Protein AF-A0A359EW93-F1 (afdb_monomer_lite)

pLDDT: mean 93.5, std 11.36, range [36.53, 98.62]

Radius of gyration: 18.17 Å; chains: 1; bounding box: 47×27×46 Å

Structure (mmCIF, N/CA/C/O backbone):
data_AF-A0A359EW93-F1
#
_entry.id   AF-A0A359EW93-F1
#
loop_
_atom_site.group_PDB
_atom_site.id
_atom_site.type_symbol
_atom_site.label_atom_id
_atom_site.label_alt_id
_atom_site.label_comp_id
_atom_site.label_asym_id
_atom_site.label_entity_id
_atom_site.label_seq_id
_atom_site.pdbx_PDB_ins_code
_atom_site.Cartn_x
_atom_site.Cartn_y
_atom_site.Cartn_z
_atom_site.occupancy
_atom_site.B_iso_or_equiv
_atom_site.auth_seq_id
_atom_site.auth_comp_id
_atom_site.auth_asym_id
_atom_site.auth_atom_id
_atom_site.pdbx_PDB_model_num
ATOM 1 N N . MET A 1 1 ? -25.130 -12.828 -20.748 1.00 36.94 1 MET A N 1
ATOM 2 C CA . MET A 1 1 ? -23.710 -13.077 -20.434 1.00 36.94 1 MET A CA 1
ATOM 3 C C . MET A 1 1 ? -22.991 -11.763 -20.647 1.00 36.94 1 MET A C 1
ATOM 5 O O . MET A 1 1 ? -22.860 -11.344 -21.787 1.00 36.94 1 MET A O 1
ATOM 9 N N . ALA A 1 2 ? -22.708 -11.040 -19.564 1.00 36.53 2 ALA A N 1
ATOM 10 C CA . ALA A 1 2 ? -21.966 -9.790 -19.650 1.00 36.53 2 ALA A CA 1
ATOM 11 C C . ALA A 1 2 ? -20.546 -10.137 -20.102 1.00 36.53 2 ALA A C 1
ATOM 13 O O . ALA A 1 2 ? -19.874 -10.932 -19.451 1.00 36.53 2 ALA A O 1
ATOM 14 N N . THR A 1 3 ? -20.147 -9.614 -21.255 1.00 44.69 3 THR A N 1
ATOM 15 C CA . THR A 1 3 ? -18.771 -9.667 -21.741 1.00 44.69 3 THR A CA 1
ATOM 16 C C . THR A 1 3 ? -17.873 -9.041 -20.684 1.00 44.69 3 THR A C 1
ATOM 18 O O . THR A 1 3 ? -18.167 -7.928 -20.240 1.00 44.69 3 THR A O 1
ATOM 21 N N . GLU A 1 4 ? -16.832 -9.767 -20.265 1.00 49.38 4 GLU A N 1
ATOM 22 C CA . GLU A 1 4 ? -15.703 -9.239 -19.499 1.00 49.38 4 GLU A CA 1
ATOM 23 C C . GLU A 1 4 ? -15.300 -7.903 -20.118 1.00 49.38 4 GLU A C 1
ATOM 25 O O . GLU A 1 4 ? -14.740 -7.832 -21.207 1.00 49.38 4 GLU A O 1
ATOM 30 N N . LYS A 1 5 ? -15.685 -6.815 -19.453 1.00 45.47 5 LYS A N 1
ATOM 31 C CA . LYS A 1 5 ? -15.056 -5.528 -19.675 1.00 45.47 5 LYS A CA 1
ATOM 32 C C . LYS A 1 5 ? -13.661 -5.755 -19.123 1.00 45.47 5 LYS A C 1
ATOM 34 O O . LYS A 1 5 ? -13.537 -5.870 -17.903 1.00 45.47 5 LYS A O 1
ATOM 39 N N . ASP A 1 6 ? -12.683 -5.938 -20.006 1.00 46.94 6 ASP A N 1
ATOM 40 C CA . ASP A 1 6 ? -11.270 -5.966 -19.652 1.00 46.94 6 ASP A CA 1
ATOM 41 C C . ASP A 1 6 ? -11.046 -4.856 -18.624 1.00 46.94 6 ASP A C 1
ATOM 43 O O . ASP A 1 6 ? -11.170 -3.668 -18.932 1.00 46.94 6 ASP A O 1
ATOM 47 N N . LEU A 1 7 ? -10.838 -5.234 -17.361 1.00 53.47 7 LEU A N 1
ATOM 48 C CA . LEU A 1 7 ? -10.329 -4.300 -16.373 1.00 53.47 7 LEU A CA 1
ATOM 49 C C . LEU A 1 7 ? -8.980 -3.883 -16.947 1.00 53.47 7 LEU A C 1
ATOM 51 O O . LEU A 1 7 ? -8.079 -4.722 -17.010 1.00 53.47 7 LEU A O 1
ATOM 55 N N . GLU A 1 8 ? -8.883 -2.651 -17.459 1.00 60.50 8 GLU A N 1
ATOM 56 C CA . GLU A 1 8 ? -7.656 -2.127 -18.057 1.00 60.50 8 GLU A CA 1
ATOM 57 C C . GLU A 1 8 ? -6.511 -2.383 -17.083 1.00 60.50 8 GLU A C 1
ATOM 59 O O . GLU A 1 8 ? -6.407 -1.791 -16.006 1.00 60.50 8 GLU A O 1
ATOM 64 N N . THR A 1 9 ? -5.706 -3.384 -17.420 1.00 81.94 9 THR A N 1
ATOM 65 C CA . THR A 1 9 ? -4.676 -3.878 -16.527 1.00 81.94 9 THR A CA 1
ATOM 66 C C . THR A 1 9 ? -3.518 -2.908 -16.642 1.00 81.94 9 THR A C 1
ATOM 68 O O . THR A 1 9 ? -2.901 -2.809 -17.701 1.00 81.94 9 THR A O 1
ATOM 71 N N . ILE A 1 10 ? -3.240 -2.183 -15.558 1.00 91.94 10 ILE A N 1
ATOM 72 C CA . ILE A 1 10 ? -2.127 -1.232 -15.484 1.00 91.94 10 ILE A CA 1
ATOM 73 C C . ILE A 1 10 ? -0.841 -1.939 -15.923 1.00 91.94 10 ILE A C 1
ATOM 75 O O . ILE A 1 10 ? -0.412 -2.916 -15.301 1.00 91.94 10 ILE A O 1
ATOM 79 N N . ARG A 1 11 ? -0.198 -1.427 -16.974 1.00 96.94 11 ARG A N 1
ATOM 80 C CA . ARG A 1 11 ? 1.090 -1.924 -17.458 1.00 96.94 11 ARG A CA 1
ATOM 81 C C . ARG A 1 11 ? 2.177 -1.283 -16.620 1.00 96.94 11 ARG A C 1
ATOM 83 O O . ARG A 1 11 ? 2.414 -0.080 -16.698 1.00 96.94 11 ARG A O 1
ATOM 90 N N . PHE A 1 12 ? 2.853 -2.075 -15.803 1.00 98.12 12 PHE A N 1
ATOM 91 C CA . PHE A 1 12 ? 3.948 -1.569 -14.989 1.00 98.12 12 PHE A CA 1
ATOM 92 C C . PHE A 1 12 ? 5.128 -2.529 -14.970 1.00 98.12 12 PHE A C 1
ATOM 94 O O . PHE A 1 12 ? 4.994 -3.733 -15.185 1.00 98.12 12 PHE A O 1
ATOM 101 N N . ALA A 1 13 ? 6.297 -1.970 -14.684 1.00 98.50 13 ALA A N 1
ATOM 102 C CA . ALA A 1 13 ? 7.516 -2.722 -14.440 1.00 98.50 13 ALA A CA 1
ATOM 103 C C . ALA A 1 13 ? 8.120 -2.316 -13.096 1.00 98.50 13 ALA A C 1
ATOM 105 O O . ALA A 1 13 ? 7.818 -1.255 -12.543 1.00 98.50 13 ALA A O 1
ATOM 106 N N . VAL A 1 14 ? 8.998 -3.164 -12.570 1.00 98.50 14 VAL A N 1
ATOM 107 C CA . VAL A 1 14 ? 9.730 -2.887 -11.336 1.00 98.50 14 VAL A CA 1
ATOM 108 C C . VAL A 1 14 ? 11.136 -2.406 -11.663 1.00 98.50 14 VAL A C 1
ATOM 110 O O . VAL A 1 14 ? 11.834 -2.984 -12.491 1.00 98.50 14 VAL A O 1
ATOM 113 N N . THR A 1 15 ? 11.589 -1.369 -10.970 1.00 97.50 15 THR A N 1
ATOM 114 C CA . THR A 1 15 ? 12.960 -0.864 -11.055 1.00 97.50 15 THR A CA 1
ATOM 115 C C . THR A 1 15 ? 13.471 -0.459 -9.668 1.00 97.50 15 THR A C 1
ATOM 117 O O . THR A 1 15 ? 12.840 -0.722 -8.642 1.00 97.50 15 THR A O 1
ATOM 120 N N . CYS A 1 16 ? 14.642 0.158 -9.598 1.00 95.56 16 CYS A N 1
ATOM 121 C CA . CYS A 1 16 ? 15.243 0.673 -8.371 1.00 95.56 16 CYS A CA 1
ATOM 122 C C . CYS A 1 16 ? 15.764 2.101 -8.577 1.00 95.56 16 CYS A C 1
ATOM 124 O O . CYS A 1 16 ? 15.884 2.597 -9.697 1.00 95.56 16 CYS A O 1
ATOM 126 N N . ASN A 1 17 ? 16.017 2.806 -7.475 1.00 89.44 17 ASN A N 1
ATOM 127 C CA . ASN A 1 17 ? 16.543 4.170 -7.535 1.00 89.44 17 ASN A CA 1
ATOM 128 C C . ASN A 1 17 ? 17.974 4.216 -8.096 1.00 89.44 17 ASN A C 1
ATOM 130 O O . ASN A 1 17 ? 18.788 3.382 -7.726 1.00 89.44 17 ASN A O 1
ATOM 134 N N . LYS A 1 18 ? 18.304 5.269 -8.871 1.00 79.94 18 LYS A N 1
ATOM 135 C CA . LYS A 1 18 ? 19.619 5.472 -9.532 1.00 79.94 18 LYS A CA 1
ATOM 136 C C . LYS A 1 18 ? 20.837 5.297 -8.611 1.00 79.94 18 LYS A C 1
ATOM 138 O O . LYS A 1 18 ? 21.880 4.848 -9.068 1.00 79.94 18 LYS A O 1
ATOM 143 N N . ASN A 1 19 ? 20.711 5.621 -7.320 1.00 71.38 19 ASN A N 1
ATOM 144 C CA . ASN A 1 19 ? 21.760 5.401 -6.311 1.00 71.38 19 ASN A CA 1
ATOM 145 C C . ASN A 1 19 ? 21.758 3.936 -5.844 1.00 71.38 19 ASN A C 1
ATOM 147 O O . ASN A 1 19 ? 21.450 3.605 -4.693 1.00 71.38 19 ASN A O 1
ATOM 151 N N . ASP A 1 20 ? 22.062 3.097 -6.824 1.00 65.06 20 ASP A N 1
ATOM 152 C CA . ASP A 1 20 ? 21.905 1.659 -6.948 1.00 65.06 20 ASP A CA 1
ATOM 153 C C . ASP A 1 20 ? 22.787 0.869 -5.958 1.00 65.06 20 ASP A C 1
ATOM 155 O O . ASP A 1 20 ? 23.819 0.302 -6.312 1.00 65.06 20 ASP A O 1
ATOM 159 N N . ASN A 1 21 ? 22.381 0.791 -4.687 1.00 82.62 21 ASN A N 1
ATOM 160 C CA . ASN A 1 21 ? 22.921 -0.232 -3.785 1.00 82.62 21 ASN A CA 1
ATOM 161 C C . ASN A 1 21 ? 22.412 -1.613 -4.250 1.00 82.62 21 ASN A C 1
ATOM 163 O O . ASN A 1 21 ? 21.217 -1.758 -4.521 1.00 82.62 21 ASN A O 1
ATOM 167 N N . GLN A 1 22 ? 23.297 -2.615 -4.309 1.00 90.81 22 GLN A N 1
ATOM 168 C CA . GLN A 1 22 ? 22.994 -4.018 -4.627 1.00 90.81 22 GLN A CA 1
ATOM 169 C C . GLN A 1 22 ? 21.712 -4.522 -3.943 1.00 90.81 22 GLN A C 1
ATOM 171 O O . GLN A 1 22 ? 20.865 -5.135 -4.590 1.00 90.81 22 GLN A O 1
ATOM 176 N N . TYR A 1 23 ? 21.507 -4.147 -2.678 1.00 92.81 23 TYR A N 1
ATOM 177 C CA . TYR A 1 23 ? 20.297 -4.471 -1.923 1.00 92.81 23 TYR A CA 1
ATOM 178 C C . TYR A 1 23 ? 18.996 -4.000 -2.607 1.00 92.81 23 TYR A C 1
ATOM 180 O O . TYR A 1 23 ? 18.013 -4.737 -2.674 1.00 92.81 23 TYR A O 1
ATOM 188 N N . LEU A 1 24 ? 18.964 -2.773 -3.146 1.00 94.38 24 LEU A N 1
ATOM 189 C CA . LEU A 1 24 ? 17.763 -2.235 -3.797 1.00 94.38 24 LEU A CA 1
ATOM 190 C C . LEU A 1 24 ? 17.450 -2.966 -5.105 1.00 94.38 24 LEU A C 1
ATOM 192 O O . LEU A 1 24 ? 16.268 -3.166 -5.396 1.00 94.38 24 LEU A O 1
ATOM 196 N N . LYS A 1 25 ? 18.487 -3.382 -5.845 1.00 95.12 25 LYS A N 1
ATOM 197 C CA . LYS A 1 25 ? 18.374 -4.161 -7.088 1.00 95.12 25 LYS A CA 1
ATOM 198 C C . LYS A 1 25 ? 17.823 -5.552 -6.831 1.00 95.12 25 LYS A C 1
ATOM 200 O O . LYS A 1 25 ? 16.894 -5.979 -7.506 1.00 95.12 25 LYS A O 1
ATOM 205 N N . GLU A 1 26 ? 18.385 -6.258 -5.856 1.00 96.25 26 GLU A N 1
ATOM 206 C CA . GLU A 1 26 ? 17.931 -7.600 -5.483 1.00 96.25 26 GLU A CA 1
ATOM 207 C C . GLU A 1 26 ? 16.484 -7.572 -5.011 1.00 96.25 26 GLU A C 1
ATOM 209 O O . GLU A 1 26 ? 15.665 -8.370 -5.463 1.00 96.25 26 GLU A O 1
ATOM 214 N N . ARG A 1 27 ? 16.131 -6.577 -4.193 1.00 96.19 27 ARG A N 1
ATOM 215 C CA . ARG A 1 27 ? 14.753 -6.393 -3.749 1.00 96.19 27 ARG A CA 1
ATOM 216 C C . ARG A 1 27 ? 13.804 -6.062 -4.905 1.00 96.19 27 ARG A C 1
ATOM 218 O O . ARG A 1 27 ? 12.718 -6.626 -4.960 1.00 96.19 27 ARG A O 1
ATOM 225 N N . ALA A 1 28 ? 14.212 -5.211 -5.849 1.00 97.44 28 ALA A N 1
ATOM 226 C CA . ALA A 1 28 ? 13.428 -4.919 -7.051 1.00 97.44 28 ALA A CA 1
ATOM 227 C C . ALA A 1 28 ? 13.198 -6.177 -7.909 1.00 97.44 28 ALA A C 1
ATOM 229 O O . ALA A 1 28 ? 12.075 -6.432 -8.333 1.00 97.44 28 ALA A O 1
ATOM 230 N N . LYS A 1 29 ? 14.229 -7.006 -8.109 1.00 97.94 29 LYS A N 1
ATOM 231 C CA . LYS A 1 29 ? 14.100 -8.294 -8.810 1.00 97.94 29 LYS A CA 1
ATOM 232 C C . LYS A 1 29 ? 13.157 -9.253 -8.079 1.00 97.94 29 LYS A C 1
ATOM 234 O O . LYS A 1 29 ? 12.303 -9.863 -8.716 1.00 97.94 29 LYS A O 1
ATOM 239 N N . ALA A 1 30 ? 13.267 -9.348 -6.754 1.00 98.00 30 ALA A N 1
ATOM 240 C CA . ALA A 1 30 ? 12.379 -10.176 -5.941 1.00 98.00 30 ALA A CA 1
ATOM 241 C C . ALA A 1 30 ? 10.915 -9.710 -6.032 1.00 98.00 30 ALA A C 1
ATOM 243 O O . ALA A 1 30 ? 10.003 -10.530 -6.135 1.00 98.00 30 ALA A O 1
ATOM 244 N N . TRP A 1 31 ? 10.675 -8.396 -6.040 1.00 97.94 31 TRP A N 1
ATOM 245 C CA . TRP A 1 31 ? 9.338 -7.831 -6.238 1.00 97.94 31 TRP A CA 1
ATOM 246 C C . TRP A 1 31 ? 8.798 -8.121 -7.637 1.00 97.94 31 TRP A C 1
ATOM 248 O O . TRP A 1 31 ? 7.663 -8.572 -7.752 1.00 97.94 31 TRP A O 1
ATOM 258 N N . ALA A 1 32 ? 9.613 -7.936 -8.679 1.00 98.44 32 ALA A N 1
ATOM 259 C CA . ALA A 1 32 ? 9.256 -8.256 -10.060 1.00 98.44 32 ALA A CA 1
ATOM 260 C C . ALA A 1 32 ? 8.833 -9.727 -10.206 1.00 98.44 32 ALA A C 1
ATOM 262 O O . ALA A 1 32 ? 7.769 -10.021 -10.745 1.00 98.44 32 ALA A O 1
ATOM 263 N N . GLN A 1 33 ? 9.618 -10.645 -9.629 1.00 98.31 33 GLN A N 1
ATOM 264 C CA . GLN A 1 33 ? 9.315 -12.076 -9.613 1.00 98.31 33 GLN A CA 1
ATOM 265 C C . GLN A 1 33 ? 8.008 -12.377 -8.869 1.00 98.31 33 GLN A C 1
ATOM 267 O O . GLN A 1 33 ? 7.164 -13.111 -9.383 1.00 98.31 33 GLN A O 1
ATOM 272 N N . ARG A 1 34 ? 7.819 -11.800 -7.675 1.00 97.69 34 ARG A N 1
ATOM 273 C CA . ARG A 1 34 ? 6.605 -11.989 -6.865 1.00 97.69 34 ARG A CA 1
ATOM 274 C C . ARG A 1 34 ? 5.350 -11.494 -7.585 1.00 97.69 34 ARG A C 1
ATOM 276 O O . ARG A 1 34 ? 4.317 -12.150 -7.514 1.00 97.69 34 ARG A O 1
ATOM 283 N N . LEU A 1 35 ? 5.444 -10.342 -8.243 1.00 97.12 35 LEU A N 1
ATOM 284 C CA . LEU A 1 35 ? 4.338 -9.690 -8.945 1.00 97.12 35 LEU A CA 1
ATOM 285 C C . LEU A 1 35 ? 4.145 -10.207 -10.376 1.00 97.12 35 LEU A C 1
ATOM 287 O O . LEU A 1 35 ? 3.151 -9.864 -11.002 1.00 97.12 35 LEU A O 1
ATOM 291 N N . ARG A 1 36 ? 5.067 -11.042 -10.877 1.00 97.31 36 ARG A N 1
ATOM 292 C CA . ARG A 1 36 ? 5.083 -11.570 -12.251 1.00 97.31 36 ARG A CA 1
ATOM 293 C C . ARG A 1 36 ? 5.070 -10.465 -13.312 1.00 97.31 36 ARG A C 1
ATOM 295 O O . ARG A 1 36 ? 4.395 -10.578 -14.329 1.00 97.31 36 ARG A O 1
ATOM 302 N N . VAL A 1 37 ? 5.851 -9.414 -13.074 1.00 97.56 37 VAL A N 1
ATOM 303 C CA . VAL A 1 37 ? 6.050 -8.296 -14.009 1.00 97.56 37 VAL A CA 1
ATOM 304 C C . VAL A 1 37 ? 7.536 -8.120 -14.332 1.00 97.56 37 VAL A C 1
ATOM 306 O O . VAL A 1 37 ? 8.384 -8.608 -13.579 1.00 97.56 37 VAL A O 1
ATOM 309 N N . PRO A 1 38 ? 7.897 -7.428 -15.425 1.00 98.06 38 PRO A N 1
ATOM 310 C CA . PRO A 1 38 ? 9.295 -7.222 -15.781 1.00 98.06 38 PRO A CA 1
ATOM 311 C C . PRO A 1 38 ? 10.069 -6.435 -14.718 1.00 98.06 38 PRO A C 1
ATOM 313 O O . PRO A 1 38 ? 9.582 -5.444 -14.172 1.00 98.06 38 PRO A O 1
ATOM 316 N N . TYR A 1 39 ? 11.316 -6.839 -14.475 1.00 98.19 39 TYR A N 1
ATOM 317 C CA . TYR A 1 39 ? 12.317 -5.956 -13.881 1.00 98.19 39 TYR A CA 1
ATOM 318 C C . TYR A 1 39 ? 13.029 -5.199 -15.003 1.00 98.19 39 TYR A C 1
ATOM 320 O O . TYR A 1 39 ? 13.550 -5.819 -15.930 1.00 98.19 39 TYR A O 1
ATOM 328 N N . VAL A 1 40 ? 13.107 -3.876 -14.890 1.00 97.25 40 VAL A N 1
ATOM 329 C CA . VAL A 1 40 ? 13.807 -3.016 -15.848 1.00 97.25 40 VAL A CA 1
ATOM 330 C C . VAL A 1 40 ? 14.924 -2.261 -15.143 1.00 97.25 40 VAL A C 1
ATOM 332 O O . VAL A 1 40 ? 14.726 -1.646 -14.089 1.00 97.25 40 VAL A O 1
ATOM 335 N N . LYS A 1 41 ? 16.136 -2.313 -15.707 1.00 95.38 41 LYS A N 1
ATOM 336 C CA . LYS A 1 41 ? 17.263 -1.540 -15.176 1.00 95.38 41 LYS A CA 1
ATOM 337 C C . LYS A 1 41 ? 16.914 -0.053 -15.285 1.00 95.38 41 LYS A C 1
ATOM 339 O O . LYS A 1 41 ? 16.468 0.403 -16.336 1.00 95.38 41 LYS A O 1
ATOM 344 N N . ARG A 1 42 ? 17.130 0.702 -14.205 1.00 94.81 42 ARG A N 1
ATOM 345 C CA . ARG A 1 42 ? 16.988 2.158 -14.235 1.00 94.81 42 ARG A CA 1
ATOM 346 C C . ARG A 1 42 ? 17.941 2.726 -15.285 1.00 94.81 42 ARG A C 1
ATOM 348 O O . ARG A 1 42 ? 19.117 2.368 -15.295 1.00 94.81 42 ARG A O 1
ATOM 355 N N . TYR A 1 43 ? 17.431 3.593 -16.156 1.00 93.69 43 TYR A N 1
ATOM 356 C CA . TYR A 1 43 ? 18.253 4.232 -17.180 1.00 93.69 43 TYR A CA 1
ATOM 357 C C . TYR A 1 43 ? 19.404 5.015 -16.546 1.00 93.69 43 TYR A C 1
ATOM 359 O O . TYR A 1 43 ? 19.182 5.830 -15.644 1.00 93.69 43 TYR A O 1
ATOM 367 N N . ASP A 1 44 ? 20.620 4.771 -17.040 1.00 88.25 44 ASP A N 1
ATOM 368 C CA . ASP A 1 44 ? 21.820 5.490 -16.610 1.00 88.25 44 ASP A CA 1
ATOM 369 C C . ASP A 1 44 ? 21.674 6.983 -16.992 1.00 88.25 44 ASP A C 1
ATOM 371 O O . ASP A 1 44 ? 21.800 7.870 -16.143 1.00 88.25 44 ASP A O 1
ATOM 375 N N . ASN A 1 45 ? 21.221 7.247 -18.226 1.00 87.44 45 ASN A N 1
ATOM 376 C CA . ASN A 1 45 ? 20.852 8.567 -18.747 1.00 87.44 45 ASN A CA 1
ATOM 377 C C . ASN A 1 45 ? 19.358 8.593 -19.116 1.00 87.44 45 ASN A C 1
ATOM 379 O O . ASN A 1 45 ? 18.895 7.700 -19.815 1.00 87.44 45 ASN A O 1
ATOM 383 N N . GLY A 1 46 ? 18.605 9.597 -18.651 1.00 86.00 46 GLY A N 1
ATOM 384 C CA . GLY A 1 46 ? 17.159 9.723 -18.912 1.00 86.00 46 GLY A CA 1
ATOM 385 C C . GLY A 1 46 ? 16.285 9.870 -17.658 1.00 86.00 46 GLY A C 1
ATOM 386 O O . GLY A 1 46 ? 16.722 9.604 -16.524 1.00 86.00 46 GLY A O 1
ATOM 387 N N . SER A 1 47 ? 15.048 10.339 -17.862 1.00 95.06 47 SER A N 1
ATOM 388 C CA . SER A 1 47 ? 14.026 10.546 -16.824 1.00 95.06 47 SER A CA 1
ATOM 389 C C . SER A 1 47 ? 13.256 9.251 -16.523 1.00 95.06 47 SER A C 1
ATOM 391 O O . SER A 1 47 ? 13.582 8.186 -17.045 1.00 95.06 47 SER A O 1
ATOM 393 N N . LEU A 1 48 ? 12.331 9.286 -15.560 1.00 96.56 48 LEU A N 1
ATOM 394 C CA . LEU A 1 48 ? 11.368 8.190 -15.390 1.00 96.56 48 LEU A CA 1
ATOM 395 C C . LEU A 1 48 ? 10.289 8.254 -16.483 1.00 96.56 48 LEU A C 1
ATOM 397 O O . LEU A 1 48 ? 9.865 7.204 -16.942 1.00 96.56 48 LEU A O 1
ATOM 401 N N . ASP A 1 49 ? 9.935 9.453 -16.959 1.00 97.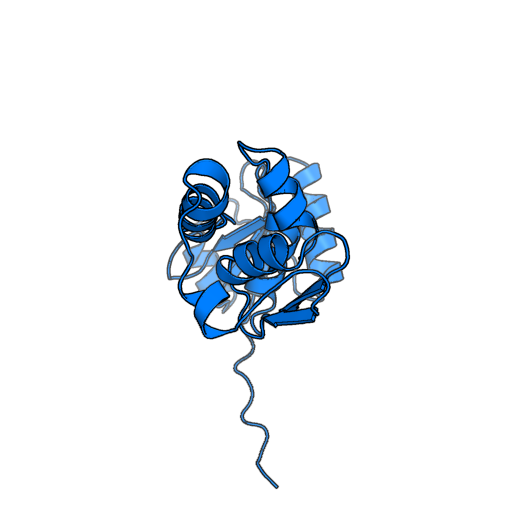56 49 ASP A N 1
ATOM 402 C CA . ASP A 1 49 ? 8.985 9.636 -18.068 1.00 97.56 49 ASP A CA 1
ATOM 403 C C . ASP A 1 49 ? 9.471 8.979 -19.357 1.00 97.56 49 ASP A C 1
ATOM 405 O O . ASP A 1 49 ? 8.721 8.232 -19.970 1.00 97.56 49 ASP A O 1
ATOM 409 N N . ALA A 1 50 ? 10.755 9.144 -19.699 1.00 97.25 50 ALA A N 1
ATOM 410 C CA . ALA A 1 50 ? 11.353 8.466 -20.849 1.00 97.25 50 ALA A CA 1
ATOM 411 C C . ALA A 1 50 ? 11.223 6.937 -20.735 1.00 97.25 50 ALA A C 1
ATOM 413 O O . ALA A 1 50 ? 10.882 6.269 -21.699 1.00 97.25 50 ALA A O 1
ATOM 414 N N . MET A 1 51 ? 11.406 6.374 -19.531 1.00 97.62 51 MET A N 1
ATOM 415 C CA . MET A 1 51 ? 11.192 4.939 -19.315 1.00 97.62 51 MET A CA 1
ATOM 416 C C . MET A 1 51 ? 9.724 4.532 -19.479 1.00 97.62 51 MET A C 1
ATOM 418 O O . MET A 1 51 ? 9.470 3.438 -19.972 1.00 97.62 51 MET A O 1
ATOM 422 N N . LEU A 1 52 ? 8.768 5.359 -19.039 1.00 98.00 52 LEU A N 1
ATOM 423 C CA . LEU A 1 52 ? 7.343 5.085 -19.247 1.00 98.00 52 LEU A CA 1
ATOM 424 C C . LEU A 1 52 ? 6.997 5.094 -20.741 1.00 98.00 52 LEU A C 1
ATOM 426 O O . LEU A 1 52 ? 6.287 4.207 -21.206 1.00 98.00 52 LEU A O 1
ATOM 430 N N . GLU A 1 53 ? 7.520 6.061 -21.494 1.00 97.56 53 GLU A N 1
ATOM 431 C CA . GLU A 1 53 ? 7.285 6.204 -22.934 1.00 97.56 53 GLU A CA 1
ATOM 432 C C . GLU A 1 53 ? 7.931 5.071 -23.742 1.00 97.56 53 GLU A C 1
ATOM 434 O O . GLU A 1 53 ? 7.223 4.352 -24.449 1.00 97.56 53 GLU A O 1
ATOM 439 N N . ASP A 1 54 ? 9.239 4.858 -23.581 1.00 97.50 54 ASP A N 1
ATOM 440 C CA . ASP A 1 54 ? 10.020 3.877 -24.349 1.00 97.50 54 ASP A CA 1
ATOM 441 C C . ASP A 1 54 ? 9.533 2.439 -24.124 1.00 97.50 54 ASP A C 1
ATOM 443 O O . ASP A 1 54 ? 9.550 1.610 -25.034 1.00 97.50 54 ASP A O 1
ATOM 447 N N . LEU A 1 55 ? 9.095 2.132 -22.899 1.00 96.81 55 LEU A N 1
ATOM 448 C CA . LEU A 1 55 ? 8.619 0.803 -22.512 1.00 96.81 55 LEU A CA 1
ATOM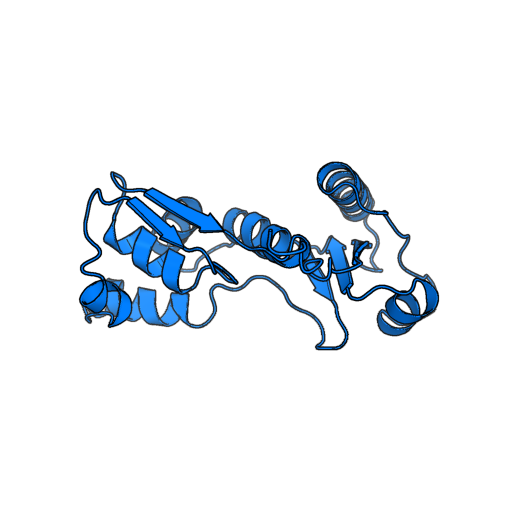 449 C C . LEU A 1 55 ? 7.092 0.665 -22.595 1.00 96.81 55 LEU A C 1
ATOM 451 O O . LEU A 1 55 ? 6.572 -0.403 -22.273 1.00 96.81 55 LEU A O 1
ATOM 455 N N . GLN A 1 56 ? 6.381 1.723 -23.001 1.00 97.31 56 GLN A N 1
ATOM 456 C CA . GLN A 1 56 ? 4.916 1.776 -23.062 1.00 97.31 56 GLN A CA 1
ATOM 457 C C . GLN A 1 56 ? 4.248 1.345 -21.743 1.00 97.31 56 GLN A C 1
ATOM 459 O O . GLN A 1 56 ? 3.307 0.549 -21.730 1.00 97.31 56 GLN A O 1
ATOM 464 N N . LEU A 1 57 ? 4.763 1.859 -20.625 1.00 97.50 57 LEU A N 1
ATOM 465 C CA . LEU A 1 57 ? 4.270 1.583 -19.279 1.00 97.50 57 LEU A CA 1
ATOM 466 C C . LEU A 1 57 ? 3.389 2.727 -18.781 1.00 97.50 57 LEU A C 1
ATOM 468 O O . LEU A 1 57 ? 3.656 3.902 -19.028 1.00 97.50 57 LEU A O 1
ATOM 472 N N . ASP A 1 58 ? 2.385 2.370 -17.993 1.00 97.62 58 ASP A N 1
ATOM 473 C CA . ASP A 1 58 ? 1.535 3.312 -17.271 1.00 97.62 58 ASP A CA 1
ATOM 474 C C . ASP A 1 58 ? 2.192 3.724 -15.940 1.00 97.62 58 ASP A C 1
ATOM 476 O O . ASP A 1 58 ? 2.008 4.846 -15.464 1.00 97.62 58 ASP A O 1
ATOM 480 N N . ALA A 1 59 ? 3.003 2.834 -15.347 1.00 98.12 59 ALA A N 1
ATOM 481 C CA . ALA A 1 59 ? 3.712 3.108 -14.101 1.00 98.12 59 ALA A CA 1
ATOM 482 C C . ALA A 1 59 ? 5.036 2.337 -13.932 1.00 98.12 59 ALA A C 1
ATOM 484 O O . ALA A 1 59 ? 5.302 1.313 -14.563 1.00 98.12 59 ALA A O 1
ATOM 485 N N . LEU A 1 60 ? 5.858 2.807 -12.993 1.00 98.38 60 LEU A N 1
ATOM 486 C CA . LEU A 1 60 ? 7.054 2.139 -12.488 1.00 98.38 60 LEU A CA 1
ATOM 487 C C . LEU A 1 60 ? 6.936 1.937 -10.980 1.00 98.38 60 LEU A C 1
ATOM 489 O O . LEU A 1 60 ? 6.793 2.897 -10.222 1.00 98.38 60 LEU A O 1
ATOM 493 N N . LEU A 1 61 ? 7.076 0.692 -10.532 1.00 98.31 61 LEU A N 1
ATOM 494 C CA . LEU A 1 61 ? 7.231 0.371 -9.119 1.00 98.31 61 LEU A CA 1
ATOM 495 C C . LEU A 1 61 ? 8.722 0.375 -8.762 1.00 98.31 61 LEU A C 1
ATOM 497 O O . LEU A 1 61 ? 9.512 -0.413 -9.274 1.00 98.31 61 LEU A O 1
ATOM 501 N N . ILE A 1 62 ? 9.130 1.269 -7.873 1.00 97.62 62 ILE A N 1
ATOM 502 C CA . ILE A 1 62 ? 10.531 1.575 -7.595 1.00 97.62 62 ILE A CA 1
ATOM 503 C C . ILE A 1 62 ? 10.903 1.094 -6.193 1.00 97.62 62 ILE A C 1
ATOM 505 O O . ILE A 1 62 ? 10.339 1.518 -5.184 1.00 97.62 62 ILE A O 1
ATOM 509 N N . SER A 1 63 ? 11.924 0.243 -6.107 1.00 96.31 63 SER A N 1
ATOM 510 C CA . SER A 1 63 ? 12.567 -0.126 -4.844 1.00 96.31 63 SER A CA 1
ATOM 511 C C . SER A 1 63 ? 13.400 1.042 -4.305 1.00 96.31 63 SER A C 1
ATOM 513 O O . SER A 1 63 ? 14.511 1.309 -4.771 1.00 96.31 63 SER A O 1
ATOM 515 N N . GLY A 1 64 ? 12.864 1.743 -3.299 1.00 93.06 64 GLY A N 1
ATOM 516 C CA . GLY A 1 64 ? 13.495 2.894 -2.649 1.00 93.06 64 GLY A CA 1
ATOM 517 C C . GLY A 1 64 ? 13.929 2.636 -1.202 1.00 93.06 64 GLY A C 1
ATOM 518 O O . GLY A 1 64 ? 13.425 1.752 -0.516 1.00 93.06 64 GLY A O 1
ATOM 519 N N . LYS A 1 65 ? 14.867 3.433 -0.675 1.00 88.94 65 LYS A N 1
ATOM 520 C CA . LYS A 1 65 ? 15.388 3.252 0.700 1.00 88.94 65 LYS A CA 1
ATOM 521 C C . LYS A 1 65 ? 14.304 3.311 1.786 1.00 88.94 65 LYS A C 1
ATOM 523 O O . LYS A 1 65 ? 14.435 2.643 2.802 1.00 88.94 65 LYS A O 1
ATOM 528 N N . LYS A 1 66 ? 13.246 4.096 1.559 1.00 86.88 66 LYS A N 1
ATOM 529 C CA . LYS A 1 66 ? 12.115 4.285 2.483 1.00 86.88 66 LYS A CA 1
ATOM 530 C C . LYS A 1 66 ? 10.936 3.333 2.219 1.00 86.88 66 LYS A C 1
ATOM 532 O O . LYS A 1 66 ? 9.864 3.563 2.755 1.00 86.88 66 LYS A O 1
ATOM 537 N N . GLY A 1 67 ? 11.123 2.314 1.378 1.00 91.31 67 GLY A N 1
ATOM 538 C CA . GLY A 1 67 ? 10.058 1.415 0.927 1.00 91.31 67 GLY A CA 1
ATOM 539 C C . GLY A 1 67 ? 9.783 1.535 -0.577 1.00 91.31 67 GLY A C 1
ATOM 540 O O . GLY A 1 67 ? 10.569 2.169 -1.297 1.00 91.31 67 GLY A O 1
ATOM 541 N N . PRO A 1 68 ? 8.710 0.894 -1.071 1.00 96.06 68 PRO A N 1
ATOM 542 C CA . PRO A 1 68 ? 8.287 1.034 -2.455 1.00 96.06 68 PRO A CA 1
ATOM 543 C C . PRO A 1 68 ? 7.857 2.470 -2.760 1.00 96.06 68 PRO A C 1
ATOM 545 O O . PRO A 1 68 ? 7.384 3.201 -1.888 1.00 96.06 68 PRO A O 1
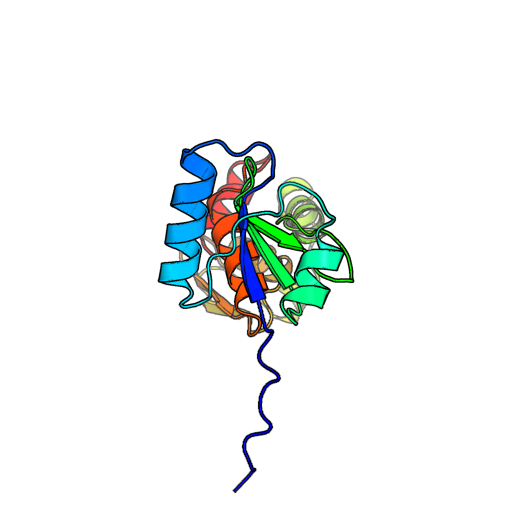ATOM 548 N N . GLN A 1 69 ? 8.038 2.863 -4.012 1.00 96.94 69 GLN A N 1
ATOM 549 C CA . GLN A 1 69 ? 7.554 4.122 -4.563 1.00 96.94 69 GLN A CA 1
ATOM 550 C C . GLN A 1 69 ? 6.872 3.799 -5.886 1.00 96.94 69 GLN A C 1
ATOM 552 O O . GLN A 1 69 ? 7.368 2.953 -6.625 1.00 96.94 69 GLN A O 1
ATOM 557 N N . LEU A 1 70 ? 5.750 4.434 -6.179 1.00 97.81 70 LEU A N 1
ATOM 558 C CA . LEU A 1 70 ? 5.047 4.264 -7.442 1.00 97.81 70 LEU A CA 1
ATOM 559 C C . LEU A 1 70 ? 5.198 5.550 -8.241 1.00 97.81 70 LEU A C 1
ATOM 561 O O . LEU A 1 70 ? 4.840 6.614 -7.748 1.00 97.81 70 LEU A O 1
ATOM 565 N N . TYR A 1 71 ? 5.760 5.457 -9.437 1.00 98.19 71 TYR A N 1
ATOM 566 C CA . TYR A 1 71 ? 5.881 6.588 -10.344 1.00 98.19 71 TYR A CA 1
ATOM 567 C C . TYR A 1 71 ? 4.970 6.391 -11.546 1.00 98.19 71 TYR A C 1
ATOM 569 O O . TYR A 1 71 ? 5.030 5.346 -12.189 1.00 98.19 71 TYR A O 1
ATOM 577 N N . SER A 1 72 ? 4.180 7.403 -11.864 1.00 97.25 72 SER A N 1
ATOM 578 C CA . SER A 1 72 ? 3.336 7.475 -13.056 1.00 97.25 72 SER A CA 1
ATOM 579 C C . SER A 1 72 ? 3.365 8.903 -13.612 1.00 97.25 72 SER A C 1
ATOM 581 O O . SER A 1 72 ? 4.119 9.750 -13.124 1.00 97.25 72 SER A O 1
ATOM 583 N N . ARG A 1 73 ? 2.546 9.196 -14.628 1.00 95.12 73 ARG A N 1
ATOM 584 C CA . ARG A 1 73 ? 2.440 10.550 -15.206 1.00 95.12 73 ARG A CA 1
ATOM 585 C C . ARG A 1 73 ? 1.903 11.584 -14.212 1.00 95.12 73 ARG A C 1
ATOM 587 O O . ARG A 1 73 ? 2.181 12.770 -14.343 1.00 95.12 73 ARG A O 1
ATOM 594 N N . GLU A 1 74 ? 1.176 11.132 -13.197 1.00 94.56 74 GLU A N 1
ATOM 595 C CA . GLU A 1 74 ? 0.682 11.938 -12.079 1.00 94.56 74 GLU A CA 1
ATOM 596 C C . GLU A 1 74 ? 1.786 12.260 -11.056 1.00 94.56 74 GLU A C 1
ATOM 598 O O . GLU A 1 74 ? 1.600 13.107 -10.181 1.00 94.56 74 GLU A O 1
ATOM 603 N N . GLY A 1 75 ? 2.946 11.608 -11.168 1.00 96.38 75 GLY A N 1
ATOM 604 C CA . GLY A 1 75 ? 4.128 11.849 -10.355 1.00 96.38 75 GLY A CA 1
ATOM 605 C C . GLY A 1 75 ? 4.506 10.674 -9.456 1.00 96.38 75 GLY A C 1
ATOM 606 O O . GLY A 1 75 ? 4.187 9.514 -9.711 1.00 96.38 75 GLY A O 1
ATOM 607 N N . MET A 1 76 ? 5.258 10.984 -8.399 1.00 96.38 76 MET A N 1
ATOM 608 C CA . MET A 1 76 ? 5.792 10.002 -7.455 1.00 96.38 76 MET A CA 1
ATOM 609 C C . MET A 1 76 ? 4.894 9.870 -6.225 1.00 96.38 76 MET A C 1
ATOM 611 O O . MET A 1 76 ? 4.655 10.845 -5.512 1.00 96.38 76 MET A O 1
ATOM 615 N N . MET A 1 77 ? 4.517 8.641 -5.897 1.00 95.69 77 MET A N 1
ATOM 616 C CA . MET A 1 77 ? 3.785 8.283 -4.692 1.00 95.69 77 MET A CA 1
ATOM 617 C C . MET A 1 77 ? 4.637 7.398 -3.779 1.00 95.69 77 MET A C 1
ATOM 619 O O . MET A 1 77 ? 5.273 6.438 -4.211 1.00 95.69 77 MET A O 1
ATOM 623 N N . LEU A 1 78 ? 4.626 7.709 -2.484 1.00 95.44 78 LEU A N 1
ATOM 624 C CA . LEU A 1 78 ? 5.105 6.833 -1.418 1.00 95.44 78 LEU A CA 1
ATOM 625 C C . LEU A 1 78 ? 3.947 6.582 -0.459 1.00 95.44 78 LEU A C 1
ATOM 627 O O . LEU A 1 78 ? 3.079 7.441 -0.302 1.00 95.44 78 LEU A O 1
ATOM 631 N N . TYR A 1 79 ? 3.960 5.440 0.221 1.00 96.69 79 TYR A N 1
ATOM 632 C CA . TYR A 1 79 ? 2.938 5.167 1.218 1.00 96.69 79 TYR A CA 1
ATOM 633 C C . TYR A 1 79 ? 2.984 6.179 2.373 1.00 96.69 79 TYR A C 1
ATOM 635 O O . TYR A 1 79 ? 4.017 6.397 3.014 1.00 96.69 79 TYR A O 1
ATOM 643 N N . HIS A 1 80 ? 1.824 6.762 2.658 1.00 94.62 80 HIS A N 1
ATOM 644 C CA . HIS A 1 80 ? 1.517 7.491 3.877 1.00 94.62 80 HIS A CA 1
ATOM 645 C C . HIS A 1 80 ? 0.019 7.298 4.149 1.00 94.62 80 HIS A C 1
ATOM 647 O O . HIS A 1 80 ? -0.764 7.433 3.209 1.00 94.62 80 HIS A O 1
ATOM 653 N N . PRO A 1 81 ? -0.422 7.093 5.402 1.00 93.62 81 PRO A N 1
ATOM 654 C CA . PRO A 1 81 ? -1.838 6.873 5.741 1.00 93.62 81 PRO A CA 1
ATOM 655 C C . PRO A 1 81 ? -2.743 8.111 5.537 1.00 93.62 81 PRO A C 1
ATOM 657 O O . PRO A 1 81 ? -3.850 8.178 6.067 1.00 93.62 81 PRO A O 1
ATOM 660 N N . GLY A 1 82 ? -2.266 9.133 4.813 1.00 93.81 82 GLY A N 1
ATOM 661 C CA . GLY A 1 82 ? -2.985 10.367 4.489 1.00 93.81 82 GLY A CA 1
ATOM 662 C C . GLY A 1 82 ? -3.744 10.986 5.667 1.00 93.81 82 GLY A C 1
ATOM 663 O O . GLY A 1 82 ? -3.210 11.143 6.770 1.00 93.81 82 GLY A O 1
ATOM 664 N N . LEU A 1 83 ? -5.012 11.320 5.411 1.00 95.44 83 LEU A N 1
ATOM 665 C CA . LEU A 1 83 ? -5.951 11.831 6.412 1.00 95.44 83 LEU A CA 1
ATOM 666 C C . LEU A 1 83 ? -6.358 10.784 7.458 1.00 95.44 83 LEU A C 1
ATOM 668 O O . LEU A 1 83 ? -6.804 11.177 8.535 1.00 95.44 83 LEU A O 1
ATOM 672 N N . GLY A 1 84 ? -6.158 9.487 7.194 1.00 97.06 84 GLY A N 1
ATOM 673 C CA . GLY A 1 84 ? -6.423 8.409 8.150 1.00 97.06 84 GLY A CA 1
ATOM 674 C C . GLY A 1 84 ? -5.672 8.620 9.462 1.00 97.06 84 GLY A C 1
ATOM 675 O O . GLY A 1 84 ? -6.263 8.515 10.527 1.00 97.06 84 GLY A O 1
ATOM 676 N N . LYS A 1 85 ? -4.411 9.073 9.410 1.00 97.38 85 LYS A N 1
ATOM 677 C CA . LYS A 1 85 ? -3.648 9.450 10.614 1.00 97.38 85 LYS A CA 1
ATOM 678 C C . LYS A 1 85 ? -4.320 10.566 11.417 1.00 97.38 85 LYS A C 1
ATOM 680 O O . LYS A 1 85 ? -4.414 10.473 12.635 1.00 97.38 85 LYS A O 1
ATOM 685 N N . VAL A 1 86 ? -4.756 11.640 10.756 1.00 97.31 86 VAL A N 1
ATOM 686 C CA . VAL A 1 86 ? -5.375 12.791 11.440 1.00 97.31 86 VAL A CA 1
ATOM 687 C C . VAL A 1 86 ? -6.700 12.376 12.077 1.00 97.31 86 VAL A C 1
ATOM 689 O O . VAL A 1 86 ? -6.976 12.742 13.218 1.00 97.31 86 VAL A O 1
ATOM 692 N N . ARG A 1 87 ? -7.494 11.577 11.358 1.00 98.12 87 ARG A N 1
ATOM 693 C CA . ARG A 1 87 ? -8.754 11.007 11.846 1.00 98.12 87 ARG A CA 1
ATOM 694 C C . ARG A 1 87 ? -8.525 10.060 13.022 1.00 98.12 87 ARG A C 1
ATOM 696 O O . ARG A 1 87 ? -9.147 10.236 14.062 1.00 98.12 87 ARG A O 1
ATOM 703 N N . TRP A 1 88 ? -7.553 9.158 12.917 1.00 98.38 88 TRP A N 1
ATOM 704 C CA . TRP A 1 88 ? -7.142 8.275 14.007 1.00 98.38 88 TRP A CA 1
ATOM 705 C C . TRP A 1 88 ? -6.738 9.072 15.253 1.00 98.38 88 TRP A C 1
ATOM 707 O O . TRP A 1 88 ? -7.212 8.795 16.347 1.00 98.38 88 TRP A O 1
ATOM 717 N N . GLN A 1 89 ? -5.942 10.137 15.109 1.00 98.00 89 GLN A N 1
ATOM 718 C CA . GLN A 1 89 ? -5.555 10.980 16.246 1.00 98.00 89 GLN A CA 1
ATOM 719 C C . GLN A 1 89 ? -6.749 11.679 16.906 1.00 98.00 89 GLN A C 1
ATOM 721 O O . GLN A 1 89 ? -6.775 11.798 18.130 1.00 98.00 89 GLN A O 1
ATOM 726 N N . ARG A 1 90 ? -7.731 12.145 16.127 1.00 98.19 90 ARG A N 1
ATOM 727 C CA . ARG A 1 90 ? -8.968 12.726 16.673 1.00 98.19 90 ARG A CA 1
ATOM 728 C C . ARG A 1 90 ? -9.728 11.705 17.519 1.00 98.19 90 ARG A C 1
ATOM 730 O O . ARG A 1 90 ? -10.050 11.998 18.668 1.00 98.19 90 ARG A O 1
ATOM 737 N N . VAL A 1 91 ? -9.905 10.490 17.005 1.00 98.06 91 VAL A N 1
ATOM 738 C CA . VAL A 1 91 ? -10.560 9.400 17.742 1.00 98.06 91 VAL A CA 1
ATOM 739 C C . VAL A 1 91 ? -9.777 9.035 19.005 1.00 98.06 91 VAL A C 1
ATOM 741 O O . VAL A 1 91 ? -10.307 9.075 20.114 1.00 98.06 91 VAL A O 1
ATOM 744 N N . VAL A 1 92 ? -8.484 8.743 18.877 1.00 97.25 92 VAL A N 1
ATOM 745 C CA . VAL A 1 92 ? -7.705 8.161 19.978 1.00 97.25 92 VAL A CA 1
ATOM 746 C C . VAL A 1 92 ? -7.293 9.191 21.023 1.00 97.25 92 VAL A C 1
ATOM 748 O O . VAL A 1 92 ? -7.405 8.924 22.223 1.00 97.25 92 VAL A O 1
ATOM 751 N N . GLN A 1 93 ? -6.835 10.367 20.596 1.00 96.12 93 GLN A N 1
ATOM 752 C CA . GLN A 1 93 ? -6.251 11.375 21.490 1.00 96.12 93 GLN A CA 1
ATOM 753 C C . GLN A 1 93 ? -7.277 12.394 21.969 1.00 96.12 93 GLN A C 1
ATOM 755 O O . GLN A 1 93 ? -7.170 12.872 23.094 1.00 96.12 93 GLN A O 1
ATOM 760 N N . ARG A 1 94 ? -8.259 12.734 21.128 1.00 97.19 94 ARG A N 1
ATOM 761 C CA . ARG A 1 94 ? -9.281 13.741 21.453 1.00 97.19 94 ARG A CA 1
ATOM 762 C C . ARG A 1 94 ? -10.627 13.139 21.830 1.00 97.19 94 ARG A C 1
ATOM 764 O O . ARG A 1 94 ? -11.506 13.882 22.245 1.00 97.19 94 ARG A O 1
ATOM 771 N N . LYS A 1 95 ? -10.775 11.813 21.717 1.00 97.12 95 LYS A N 1
ATOM 772 C CA . LYS A 1 95 ? -12.024 11.089 22.002 1.00 97.12 95 LYS A CA 1
ATOM 773 C C . LYS A 1 95 ? -13.199 11.600 21.159 1.00 97.12 95 LYS A C 1
ATOM 775 O O . LYS A 1 95 ? -14.346 11.546 21.589 1.00 97.12 95 LYS A O 1
ATOM 780 N N . GLU A 1 96 ? -12.900 12.104 19.962 1.00 97.94 96 GLU A N 1
ATOM 781 C CA . GLU A 1 96 ? -13.904 12.523 18.986 1.00 97.94 96 GLU A CA 1
ATOM 782 C C . GLU A 1 96 ? -14.507 11.297 18.282 1.00 97.94 96 GLU A C 1
ATOM 784 O O . GLU A 1 96 ? -13.867 10.253 18.148 1.00 97.94 96 GLU A O 1
ATOM 789 N N . THR A 1 97 ? -15.735 11.430 17.789 1.00 95.94 97 THR A N 1
ATOM 790 C CA . THR A 1 97 ? -16.366 10.424 16.927 1.00 95.94 97 THR A CA 1
ATOM 791 C C . THR A 1 97 ? -15.891 10.571 15.484 1.00 95.94 97 THR A C 1
ATOM 793 O O . THR A 1 97 ? -15.711 11.690 15.001 1.00 95.94 97 THR A O 1
ATOM 796 N N . ASP A 1 98 ? -15.749 9.458 14.766 1.00 98.25 98 ASP A N 1
ATOM 797 C CA . ASP A 1 98 ? -15.459 9.462 13.331 1.00 98.25 98 ASP A CA 1
ATOM 798 C C . ASP A 1 98 ? -16.701 9.071 12.522 1.00 98.25 98 ASP A C 1
ATOM 800 O O . ASP A 1 98 ? -17.328 8.046 12.786 1.00 98.25 98 ASP A O 1
ATOM 804 N N . ASN A 1 99 ? -17.046 9.884 11.519 1.00 97.88 99 ASN A N 1
ATOM 805 C CA . ASN A 1 99 ? -18.289 9.724 10.762 1.00 97.88 99 ASN A CA 1
ATOM 806 C C . ASN A 1 99 ? -18.388 8.374 10.039 1.00 97.88 99 ASN A C 1
ATOM 808 O O . ASN A 1 99 ? -19.483 7.831 9.947 1.00 97.88 99 ASN A O 1
ATOM 812 N N . PHE A 1 100 ? -17.276 7.828 9.535 1.00 97.69 100 PHE A N 1
ATOM 813 C CA . PHE A 1 100 ? -17.267 6.521 8.868 1.00 97.69 100 PHE A CA 1
ATOM 814 C C . PHE A 1 100 ? -17.535 5.399 9.875 1.00 97.69 100 PHE A C 1
ATOM 816 O O . PHE A 1 100 ? -18.406 4.563 9.641 1.00 97.69 100 PHE A O 1
ATOM 823 N N . VAL A 1 101 ? -16.854 5.429 11.028 1.00 97.94 101 VAL A N 1
ATOM 824 C CA . VAL A 1 101 ? -17.050 4.445 12.106 1.00 97.94 101 VAL A CA 1
ATOM 825 C C . VAL A 1 101 ? -18.495 4.479 12.607 1.00 97.94 101 VAL A C 1
ATOM 827 O O . VAL A 1 101 ? -19.120 3.430 12.749 1.00 97.94 101 VAL A O 1
ATOM 830 N N . THR A 1 102 ? -19.052 5.676 12.816 1.00 98.06 102 THR A N 1
ATOM 831 C CA . THR A 1 102 ? -20.443 5.854 13.252 1.00 98.06 102 THR A CA 1
ATOM 832 C C . THR A 1 102 ? -21.443 5.397 12.194 1.00 98.06 102 THR A C 1
ATOM 834 O O . THR A 1 102 ? -22.361 4.650 12.521 1.00 98.06 102 THR A O 1
ATOM 837 N N . ALA A 1 103 ? -21.276 5.812 10.936 1.00 98.12 103 ALA A N 1
ATOM 838 C CA . ALA A 1 103 ? -22.222 5.496 9.867 1.00 98.12 103 ALA A CA 1
ATOM 839 C C . ALA A 1 103 ? -22.322 3.990 9.594 1.00 98.12 103 ALA A C 1
ATOM 841 O O . ALA A 1 103 ? -23.404 3.488 9.300 1.00 98.12 103 ALA A O 1
ATOM 842 N N . LEU A 1 104 ? -21.203 3.273 9.710 1.00 97.38 104 LEU A N 1
ATOM 843 C CA . LEU A 1 104 ? -21.142 1.827 9.504 1.00 97.38 104 LEU A CA 1
ATOM 844 C C . LEU A 1 104 ? -21.332 1.012 10.790 1.00 97.38 104 LEU A C 1
ATOM 846 O O . LEU A 1 104 ? -21.308 -0.216 10.730 1.00 97.38 104 LEU A O 1
ATOM 850 N N . ALA A 1 105 ? -21.511 1.677 11.936 1.00 97.69 105 ALA A N 1
ATOM 851 C CA . ALA A 1 105 ? -21.576 1.053 13.256 1.00 97.69 105 ALA A CA 1
ATOM 852 C C . ALA A 1 105 ? -20.427 0.050 13.497 1.00 97.69 105 ALA A C 1
ATOM 854 O O . ALA A 1 105 ? -20.643 -1.042 14.034 1.00 97.69 105 ALA A O 1
ATOM 855 N N . VAL A 1 106 ? -19.209 0.423 13.076 1.00 98.00 106 VAL A N 1
ATOM 856 C CA . VAL A 1 106 ? -18.021 -0.421 13.252 1.00 98.00 106 VAL A CA 1
ATOM 857 C C . VAL A 1 106 ? -17.647 -0.453 14.727 1.00 98.00 106 VAL A C 1
ATOM 859 O O . VAL A 1 106 ? -17.483 0.593 15.356 1.00 98.00 106 VAL A O 1
ATOM 862 N N . GLY A 1 107 ? -17.486 -1.651 15.276 1.00 97.38 107 GLY A N 1
ATOM 863 C CA . GLY A 1 107 ? -17.180 -1.850 16.685 1.00 97.38 107 GLY A CA 1
ATOM 864 C C . GLY A 1 107 ? -16.390 -3.127 16.977 1.00 97.38 107 GLY A C 1
ATOM 865 O O . GLY A 1 107 ? -16.102 -3.911 16.065 1.00 97.38 107 GLY A O 1
ATOM 866 N N . PRO A 1 108 ? -16.037 -3.346 18.256 1.00 98.38 108 PRO A N 1
ATOM 867 C CA . PRO A 1 108 ? -15.114 -4.399 18.665 1.00 98.38 108 PRO A CA 1
ATOM 868 C C . PRO A 1 108 ? -15.522 -5.801 18.197 1.00 98.38 108 PRO A C 1
ATOM 870 O O . PRO A 1 108 ? -16.694 -6.173 18.252 1.00 98.38 108 PRO A O 1
ATOM 873 N N . GLY A 1 109 ? -14.544 -6.595 17.757 1.00 98.44 109 GLY A N 1
ATOM 874 C CA . GLY A 1 109 ? -14.727 -7.989 17.337 1.00 98.44 109 GLY A CA 1
ATOM 875 C C . GLY A 1 109 ? -15.354 -8.183 15.952 1.00 98.44 109 GLY A C 1
ATOM 876 O O . GLY A 1 109 ? -15.449 -9.315 15.475 1.00 98.44 109 GLY A O 1
ATOM 877 N N . GLN A 1 110 ? -15.773 -7.111 15.277 1.00 98.56 110 GLN A N 1
ATOM 878 C CA . GLN A 1 110 ? -16.339 -7.211 13.935 1.00 98.56 110 GLN A CA 1
ATOM 879 C C . GLN A 1 110 ? -15.277 -7.491 12.863 1.00 98.56 110 GLN A C 1
ATOM 881 O O . GLN A 1 110 ? -14.069 -7.327 13.053 1.00 98.56 110 GLN A O 1
ATOM 886 N N . ARG A 1 111 ? -15.761 -7.918 11.692 1.00 98.50 111 ARG A N 1
ATOM 887 C CA . ARG A 1 111 ? -14.951 -8.159 10.498 1.00 98.50 111 ARG A CA 1
ATOM 888 C C . ARG A 1 111 ? -15.341 -7.160 9.415 1.00 98.50 111 ARG A C 1
ATOM 890 O O . ARG A 1 111 ? -16.510 -7.102 9.046 1.00 98.50 111 ARG A O 1
ATOM 897 N N . VAL A 1 112 ? -14.369 -6.421 8.897 1.00 98.62 112 VAL A N 1
ATOM 898 C CA . VAL A 1 112 ? -14.560 -5.396 7.863 1.00 98.62 112 VAL A CA 1
ATOM 899 C C . VAL A 1 112 ? -13.814 -5.805 6.598 1.00 98.62 112 VAL A C 1
ATOM 901 O O . VAL A 1 112 ? -12.658 -6.224 6.656 1.00 98.62 112 VAL A O 1
ATOM 904 N N . LEU A 1 113 ? -14.486 -5.682 5.455 1.00 98.44 113 LEU A N 1
ATOM 905 C CA . LEU A 1 113 ? -13.891 -5.809 4.130 1.00 98.44 113 LEU A CA 1
ATOM 906 C C . LEU A 1 113 ? -13.923 -4.431 3.465 1.00 98.44 113 LEU A C 1
ATOM 908 O O . LEU A 1 113 ? -14.997 -3.940 3.127 1.00 98.44 113 LEU A O 1
ATOM 912 N N . ASP A 1 114 ? -12.758 -3.818 3.297 1.00 97.94 114 ASP A N 1
ATOM 913 C CA . ASP A 1 114 ? -12.599 -2.575 2.548 1.00 97.94 114 ASP A CA 1
ATOM 914 C C . ASP A 1 114 ? -12.243 -2.925 1.102 1.00 97.94 114 ASP A C 1
ATOM 916 O O . ASP A 1 114 ? -11.113 -3.306 0.802 1.00 97.94 114 ASP A O 1
ATOM 920 N N . CYS A 1 115 ? -13.220 -2.845 0.200 1.00 96.88 115 CYS A N 1
ATOM 921 C CA . CYS A 1 115 ? -13.030 -3.188 -1.210 1.00 96.88 115 CYS A CA 1
ATOM 922 C C . CYS A 1 115 ? -12.258 -2.121 -2.012 1.00 96.88 115 CYS A C 1
ATOM 924 O O . CYS A 1 115 ? -12.038 -2.312 -3.207 1.00 96.88 115 CYS A O 1
ATOM 926 N N . THR A 1 116 ? -11.896 -1.002 -1.381 1.00 95.31 116 THR A N 1
ATOM 927 C CA . THR A 1 116 ? -11.248 0.161 -1.999 1.00 95.31 116 THR A CA 1
ATOM 928 C C . THR A 1 116 ? -10.162 0.708 -1.078 1.00 95.31 116 THR A C 1
ATOM 930 O O . THR A 1 116 ? -10.100 1.912 -0.824 1.00 95.31 116 THR A O 1
ATOM 933 N N . VAL A 1 117 ? -9.314 -0.182 -0.549 1.00 96.69 117 VAL A N 1
ATOM 934 C CA . VAL A 1 117 ? -8.417 0.161 0.562 1.00 96.69 117 VAL A CA 1
ATOM 935 C C . VAL A 1 117 ? -7.515 1.346 0.233 1.00 96.69 117 VAL A C 1
ATOM 937 O O . VAL A 1 117 ? -7.231 2.153 1.119 1.00 96.69 117 VAL A O 1
ATOM 940 N N . GLY A 1 118 ? -7.075 1.493 -1.024 1.00 95.75 118 GLY A N 1
ATOM 941 C CA . GLY A 1 118 ? -6.239 2.608 -1.453 1.00 95.75 118 GLY A CA 1
ATOM 942 C C . GLY A 1 118 ? -5.008 2.742 -0.558 1.00 95.75 118 GLY A C 1
ATOM 943 O O . GLY A 1 118 ? -4.159 1.858 -0.539 1.00 95.75 118 GLY A O 1
ATOM 944 N N . LEU A 1 119 ? -4.919 3.828 0.220 1.00 96.62 119 LEU A N 1
ATOM 945 C CA . LEU A 1 119 ? -3.844 4.084 1.199 1.00 96.62 119 LEU A CA 1
ATOM 946 C C . LEU A 1 119 ? -4.199 3.678 2.646 1.00 96.62 119 LEU A C 1
ATOM 948 O O . LEU A 1 119 ? -3.574 4.154 3.593 1.00 96.62 119 LEU A O 1
ATOM 952 N N . ALA A 1 120 ? -5.215 2.834 2.819 1.00 97.62 120 ALA A N 1
ATOM 953 C CA . ALA A 1 120 ? -5.731 2.312 4.085 1.00 97.62 120 ALA A CA 1
ATOM 954 C C . ALA A 1 120 ? -6.214 3.380 5.083 1.00 97.62 120 ALA A C 1
ATOM 956 O O . ALA A 1 120 ? -6.152 3.179 6.295 1.00 97.62 120 ALA A O 1
ATOM 957 N N . ALA A 1 121 ? -6.708 4.524 4.595 1.00 97.31 121 ALA A N 1
ATOM 958 C CA . ALA A 1 121 ? -7.173 5.599 5.470 1.00 97.31 121 ALA A CA 1
ATOM 959 C C . ALA A 1 121 ? -8.399 5.181 6.300 1.00 97.31 121 ALA A C 1
ATOM 961 O O . ALA A 1 121 ? -8.367 5.326 7.518 1.00 97.31 121 ALA A O 1
ATOM 962 N N . ASP A 1 122 ? -9.445 4.643 5.667 1.00 97.75 122 ASP A N 1
ATOM 963 C CA . ASP A 1 122 ? -10.633 4.132 6.367 1.00 97.75 122 ASP A CA 1
ATOM 964 C C . ASP A 1 122 ? -10.361 2.791 7.050 1.00 97.75 122 ASP A C 1
ATOM 966 O O . ASP A 1 122 ? -10.751 2.600 8.202 1.00 97.75 122 ASP A O 1
ATOM 970 N N . ALA A 1 123 ? -9.600 1.903 6.403 1.00 98.31 123 ALA A N 1
ATOM 971 C CA . ALA A 1 123 ? -9.157 0.647 7.000 1.00 98.31 123 ALA A CA 1
ATOM 972 C C . ALA A 1 123 ? -8.391 0.839 8.325 1.00 98.31 123 ALA A C 1
ATOM 974 O O . ALA A 1 123 ? -8.563 0.035 9.237 1.00 98.31 123 ALA A O 1
ATOM 975 N N . LEU A 1 124 ? -7.611 1.916 8.485 1.00 98.56 124 LEU A N 1
ATOM 976 C CA . LEU A 1 124 ? -6.972 2.271 9.760 1.00 98.56 124 LEU A CA 1
ATOM 977 C C . LEU A 1 124 ? -7.996 2.568 10.859 1.00 98.56 124 LEU A C 1
ATOM 979 O O . LEU A 1 124 ? -7.858 2.082 11.981 1.00 98.56 124 LEU A O 1
ATOM 983 N N . LEU A 1 125 ? -9.036 3.342 10.548 1.00 98.62 125 LEU A N 1
ATOM 984 C CA . LEU A 1 125 ? -10.089 3.662 11.512 1.00 98.62 125 LEU A CA 1
ATOM 985 C C . LEU A 1 125 ? -10.929 2.424 11.837 1.00 98.62 125 LEU A C 1
ATOM 987 O O . LEU A 1 125 ? -1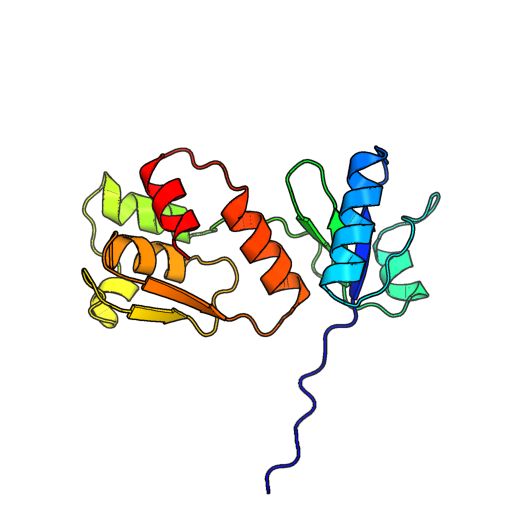1.248 2.197 13.003 1.00 98.62 125 LEU A O 1
ATOM 991 N N . ALA A 1 126 ? -11.229 1.594 10.835 1.00 98.50 126 ALA A N 1
ATOM 992 C CA . ALA A 1 126 ? -11.884 0.308 11.039 1.00 98.50 126 ALA A CA 1
ATOM 993 C C . ALA A 1 126 ? -11.039 -0.609 11.933 1.00 98.50 126 ALA A C 1
ATOM 995 O O . ALA A 1 126 ? -11.561 -1.166 12.891 1.00 98.50 126 ALA A O 1
ATOM 996 N N . SER A 1 127 ? -9.735 -0.721 11.667 1.00 98.50 127 SER A N 1
ATOM 997 C CA . SER A 1 127 ? -8.814 -1.576 12.425 1.00 98.50 127 SER A CA 1
ATOM 998 C C . SER A 1 127 ? -8.738 -1.161 13.889 1.00 98.50 127 SER A C 1
ATOM 1000 O O . SER A 1 127 ? -8.785 -2.011 14.782 1.00 98.50 127 SER A O 1
ATOM 1002 N N . HIS A 1 128 ? -8.706 0.150 14.139 1.00 98.31 128 HIS A N 1
ATOM 1003 C CA . HIS A 1 128 ? -8.809 0.699 15.483 1.00 98.31 128 HIS A CA 1
ATOM 1004 C C . HIS A 1 128 ? -10.141 0.323 16.155 1.00 98.31 128 HIS A C 1
ATOM 1006 O O . HIS A 1 128 ? -10.150 -0.195 17.269 1.00 98.31 128 HIS A O 1
ATOM 1012 N N . ALA A 1 129 ? -11.268 0.544 15.469 1.00 98.31 129 ALA A N 1
ATOM 1013 C CA . ALA A 1 129 ? -12.606 0.335 16.022 1.00 98.31 129 ALA A CA 1
ATOM 1014 C C . ALA A 1 129 ? -12.929 -1.141 16.317 1.00 98.31 129 ALA A C 1
ATOM 1016 O O . ALA A 1 129 ? -13.569 -1.438 17.326 1.00 98.31 129 ALA A O 1
ATOM 1017 N N . VAL A 1 130 ? -12.483 -2.071 15.463 1.00 98.56 130 VAL A N 1
ATOM 1018 C CA . VAL A 1 130 ? -12.716 -3.511 15.669 1.00 98.56 130 VAL A CA 1
ATOM 1019 C C . VAL A 1 130 ? -11.779 -4.130 16.709 1.00 98.56 130 VAL A C 1
ATOM 1021 O O . VAL A 1 130 ? -12.094 -5.188 17.258 1.00 98.56 130 VAL A O 1
ATOM 1024 N N . GLY A 1 131 ? -10.657 -3.472 17.010 1.00 98.06 131 GLY A N 1
ATOM 1025 C CA . GLY A 1 131 ? -9.695 -3.905 18.020 1.00 98.06 131 GLY A CA 1
ATOM 1026 C C . GLY A 1 131 ? -8.993 -5.228 17.693 1.00 98.06 131 GLY A C 1
ATOM 1027 O O . GLY A 1 131 ? -8.994 -5.708 16.560 1.00 98.06 131 GLY A O 1
ATOM 1028 N N . GLU A 1 132 ? -8.368 -5.822 18.708 1.00 96.88 132 GLU A N 1
ATOM 1029 C CA . GLU A 1 132 ? -7.521 -7.019 18.571 1.00 96.88 132 GLU A CA 1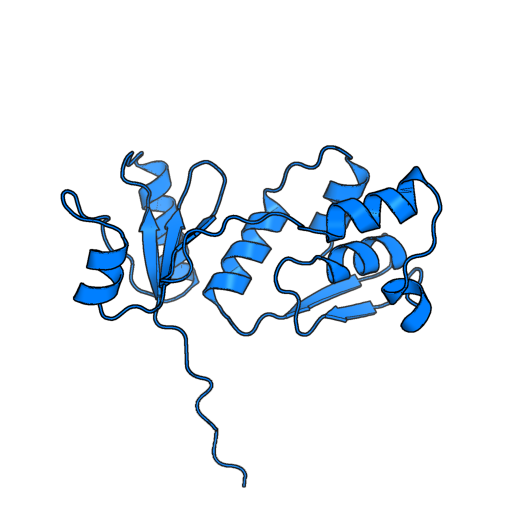
ATOM 1030 C C . GLU A 1 132 ? -8.297 -8.298 18.232 1.00 96.88 132 GLU A C 1
ATOM 1032 O O . GLU A 1 132 ? -7.748 -9.215 17.626 1.00 96.88 132 GLU A O 1
ATOM 1037 N N . THR A 1 133 ? -9.572 -8.371 18.619 1.00 97.44 133 THR A N 1
ATOM 1038 C CA . THR A 1 133 ? -10.440 -9.528 18.352 1.00 97.44 133 THR A CA 1
ATOM 1039 C C . THR A 1 133 ? -11.157 -9.432 17.007 1.00 97.44 133 THR A C 1
ATOM 1041 O O . THR A 1 133 ? -11.784 -10.400 16.573 1.00 97.44 133 THR A O 1
ATOM 1044 N N . GLY A 1 134 ? -11.086 -8.271 16.355 1.00 97.94 134 GLY A N 1
ATOM 1045 C CA . GLY A 1 134 ? -11.661 -8.029 15.043 1.00 97.94 134 GLY A CA 1
ATOM 1046 C C . GLY A 1 134 ? -10.708 -8.346 13.896 1.00 97.94 134 GLY A C 1
ATOM 1047 O O . GLY A 1 134 ? -9.584 -8.813 14.081 1.00 97.94 134 GLY A O 1
ATOM 1048 N N . LYS A 1 135 ? -11.169 -8.091 12.670 1.00 98.06 135 LYS A N 1
ATOM 1049 C CA . LYS A 1 135 ? -10.343 -8.256 11.468 1.00 98.06 135 LYS A CA 1
ATOM 1050 C C . LYS A 1 135 ? -10.716 -7.246 10.398 1.00 98.06 135 LYS A C 1
ATOM 1052 O O . LYS A 1 135 ? -11.889 -7.132 10.056 1.00 98.06 135 LYS A O 1
ATOM 1057 N N . VAL A 1 136 ? -9.720 -6.603 9.805 1.00 98.56 136 VAL A N 1
ATOM 1058 C CA . VAL A 1 136 ? -9.888 -5.806 8.588 1.00 98.56 136 VAL A CA 1
ATOM 1059 C C . VAL A 1 136 ? -9.183 -6.524 7.447 1.00 98.56 136 VAL A C 1
ATOM 1061 O O . VAL A 1 136 ? -8.147 -7.148 7.649 1.00 98.56 136 VAL A O 1
ATOM 1064 N N . ILE A 1 137 ? -9.792 -6.521 6.266 1.00 98.38 137 ILE A N 1
ATOM 1065 C CA . ILE A 1 137 ? -9.170 -6.989 5.028 1.00 98.38 137 ILE A CA 1
ATOM 1066 C C . ILE A 1 137 ? -9.357 -5.887 3.996 1.00 98.38 137 ILE A C 1
ATOM 1068 O O . ILE A 1 137 ? -10.491 -5.508 3.709 1.00 98.38 137 ILE A O 1
ATOM 1072 N N . GLY A 1 138 ? -8.255 -5.389 3.443 1.00 97.75 138 GLY A N 1
ATOM 1073 C CA . GLY A 1 138 ? -8.270 -4.447 2.328 1.00 97.75 138 GLY A CA 1
ATOM 1074 C C . GLY A 1 138 ? -8.099 -5.143 0.978 1.00 97.75 138 GLY A C 1
ATOM 1075 O O . GLY A 1 138 ? -7.203 -5.973 0.816 1.00 97.75 138 GLY A O 1
ATOM 1076 N N . LEU A 1 139 ? -8.922 -4.778 -0.004 1.00 97.75 139 LEU A N 1
ATOM 1077 C CA . LEU A 1 139 ? -8.759 -5.136 -1.410 1.00 97.75 139 LEU A CA 1
ATOM 1078 C C . LEU A 1 139 ? -8.413 -3.888 -2.218 1.00 97.75 139 LEU A C 1
ATOM 1080 O O . LEU A 1 139 ? -8.957 -2.809 -1.992 1.00 97.75 139 LEU A O 1
ATOM 1084 N N . GLU A 1 140 ? -7.518 -4.064 -3.182 1.00 96.38 140 GLU A N 1
ATOM 1085 C CA . GLU A 1 140 ? -7.146 -3.044 -4.152 1.00 96.38 140 GLU A CA 1
ATOM 1086 C C . GLU A 1 140 ? -6.997 -3.721 -5.515 1.00 96.38 140 GLU A C 1
ATOM 1088 O O . GLU A 1 140 ? -6.276 -4.713 -5.645 1.00 96.38 140 GLU A O 1
ATOM 1093 N N . ALA A 1 141 ? -7.709 -3.203 -6.515 1.00 94.62 141 ALA A N 1
ATOM 1094 C CA . ALA A 1 141 ? -7.706 -3.757 -7.865 1.00 94.62 141 ALA A CA 1
ATOM 1095 C C . ALA A 1 141 ? -6.400 -3.427 -8.603 1.00 94.62 141 ALA A C 1
ATOM 1097 O O . ALA A 1 141 ? -5.901 -4.232 -9.390 1.00 94.62 141 ALA A O 1
ATOM 1098 N N . SER A 1 142 ? -5.814 -2.260 -8.329 1.00 94.38 142 SER A N 1
ATOM 1099 C CA . SER A 1 142 ? -4.522 -1.864 -8.877 1.00 94.38 142 SER A CA 1
ATOM 1100 C C . SER A 1 142 ? -3.392 -2.629 -8.190 1.00 94.38 142 SER A C 1
ATOM 1102 O O . SER A 1 142 ? -2.959 -2.280 -7.094 1.00 94.38 142 SER A O 1
ATOM 1104 N N . LEU A 1 143 ? -2.850 -3.653 -8.855 1.00 95.88 143 LEU A N 1
ATOM 1105 C CA . LEU A 1 143 ? -1.718 -4.430 -8.341 1.00 95.88 143 LEU A CA 1
ATOM 1106 C C . LEU A 1 143 ? -0.514 -3.577 -7.868 1.00 95.88 143 LEU A C 1
ATOM 1108 O O . LEU A 1 143 ? 0.010 -3.865 -6.785 1.00 95.88 143 LEU A O 1
ATOM 1112 N N . PRO A 1 144 ? -0.048 -2.538 -8.598 1.00 96.44 144 PRO A N 1
ATOM 1113 C CA . PRO A 1 144 ? 1.056 -1.714 -8.108 1.00 96.44 144 PRO A CA 1
ATOM 1114 C C . PRO A 1 144 ? 0.678 -0.867 -6.883 1.00 96.44 144 PRO A C 1
ATOM 1116 O O . PRO A 1 144 ? 1.521 -0.691 -6.000 1.00 96.44 144 PRO A O 1
ATOM 1119 N N . LEU A 1 145 ? -0.567 -0.381 -6.789 1.00 96.00 145 LEU A N 1
ATOM 1120 C CA . LEU A 1 145 ? -1.042 0.370 -5.621 1.00 96.00 145 LEU A CA 1
ATOM 1121 C C . LEU A 1 145 ? -1.239 -0.545 -4.410 1.00 96.00 145 LEU A C 1
ATOM 1123 O O . LEU A 1 145 ? -0.771 -0.218 -3.323 1.00 96.00 145 LEU A O 1
ATOM 1127 N N . TRP A 1 146 ? -1.834 -1.723 -4.609 1.00 96.88 146 TRP A N 1
ATOM 1128 C CA . TRP A 1 146 ? -1.927 -2.772 -3.598 1.00 96.88 146 TRP A CA 1
ATOM 1129 C C . TRP A 1 146 ? -0.546 -3.065 -3.017 1.00 96.88 146 TRP A C 1
ATOM 1131 O O . TRP A 1 146 ? -0.353 -3.026 -1.805 1.00 96.88 146 TRP A O 1
ATOM 1141 N N . PHE A 1 147 ? 0.449 -3.288 -3.880 1.00 97.69 147 PHE A N 1
ATOM 1142 C CA . PHE A 1 147 ? 1.796 -3.601 -3.429 1.00 97.69 147 PHE A CA 1
ATOM 1143 C C . PHE A 1 147 ? 2.442 -2.433 -2.673 1.00 97.69 147 PHE A C 1
ATOM 1145 O O . PHE A 1 147 ? 3.052 -2.654 -1.622 1.00 97.69 147 PHE A O 1
ATOM 1152 N N . LEU A 1 148 ? 2.297 -1.201 -3.181 1.00 97.56 148 LEU A N 1
ATOM 1153 C CA . LEU A 1 148 ? 2.759 0.014 -2.506 1.00 97.56 148 LEU A CA 1
ATOM 1154 C C . LEU A 1 148 ? 2.170 0.111 -1.096 1.00 97.56 148 LEU A C 1
ATOM 1156 O O . LEU A 1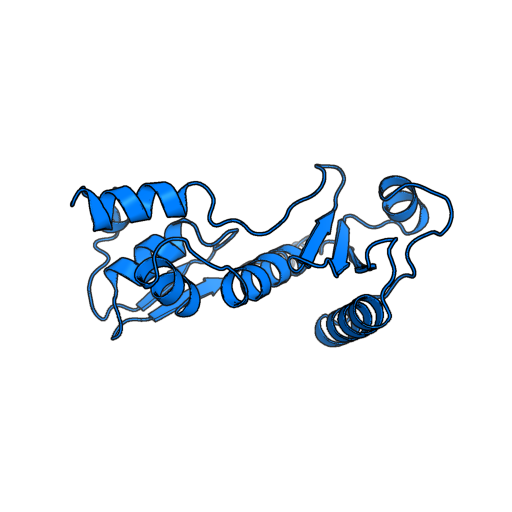 148 ? 2.921 0.313 -0.142 1.00 97.56 148 LEU A O 1
ATOM 1160 N N . THR A 1 149 ? 0.856 -0.058 -0.966 1.00 97.31 149 THR A N 1
ATOM 1161 C CA . THR A 1 149 ? 0.143 0.055 0.306 1.00 97.31 149 THR A CA 1
ATOM 1162 C C . THR A 1 149 ? 0.477 -1.094 1.244 1.00 97.31 149 THR A C 1
ATOM 1164 O O . THR A 1 149 ? 0.870 -0.833 2.374 1.00 97.31 149 THR A O 1
ATOM 1167 N N . SER A 1 150 ? 0.423 -2.355 0.808 1.00 96.62 150 SER A N 1
ATOM 1168 C CA . SER A 1 150 ? 0.709 -3.507 1.677 1.00 96.62 150 SER A CA 1
ATOM 1169 C C . SER A 1 150 ? 2.139 -3.488 2.223 1.00 96.62 150 SER A C 1
ATOM 1171 O O . SER A 1 150 ? 2.361 -3.717 3.410 1.00 96.62 150 SER A O 1
ATOM 1173 N N . GLN A 1 151 ? 3.133 -3.199 1.377 1.00 96.44 151 GLN A N 1
ATOM 1174 C CA . GLN A 1 151 ? 4.521 -3.068 1.837 1.00 96.44 151 GLN A CA 1
ATOM 1175 C C . GLN A 1 151 ? 4.741 -1.773 2.630 1.00 96.44 151 GLN A C 1
ATOM 1177 O O . GLN A 1 151 ? 5.558 -1.734 3.552 1.00 96.44 151 GLN A O 1
ATOM 1182 N N . GLY A 1 152 ? 4.024 -0.711 2.265 1.00 95.38 152 GLY A N 1
ATOM 1183 C CA . GLY A 1 152 ? 4.035 0.570 2.949 1.00 95.38 152 GLY A CA 1
ATOM 1184 C C . GLY A 1 152 ? 3.556 0.452 4.389 1.00 95.38 152 GLY A C 1
ATOM 1185 O O . GLY A 1 152 ? 4.293 0.839 5.287 1.00 95.38 152 GLY A O 1
ATOM 1186 N N . ILE A 1 153 ? 2.387 -0.153 4.607 1.00 95.62 153 ILE A N 1
ATOM 1187 C CA . ILE A 1 153 ? 1.819 -0.469 5.923 1.00 95.62 153 ILE A CA 1
ATOM 1188 C C . ILE A 1 153 ? 2.828 -1.254 6.756 1.00 95.62 153 ILE A C 1
ATOM 1190 O O . ILE A 1 153 ? 3.202 -0.796 7.828 1.00 95.62 153 ILE A O 1
ATOM 1194 N N . ALA A 1 154 ? 3.334 -2.374 6.229 1.00 93.56 154 ALA A N 1
ATOM 1195 C CA . ALA A 1 154 ? 4.229 -3.275 6.958 1.00 93.56 154 ALA A CA 1
ATOM 1196 C C . ALA A 1 154 ? 5.587 -2.657 7.350 1.00 93.56 154 ALA A C 1
ATOM 1198 O O . ALA A 1 154 ? 6.320 -3.235 8.149 1.00 93.56 154 ALA A O 1
ATOM 1199 N N . SER A 1 155 ? 5.966 -1.524 6.753 1.00 91.38 155 SER A N 1
ATOM 1200 C CA . SER A 1 155 ? 7.228 -0.830 7.044 1.00 91.38 155 SER A CA 1
ATOM 1201 C C . SER A 1 155 ? 7.041 0.570 7.630 1.00 91.38 155 SER A C 1
ATOM 1203 O O . SER A 1 155 ? 8.033 1.249 7.929 1.00 91.38 155 SER A O 1
ATOM 1205 N N . TYR A 1 156 ? 5.796 1.022 7.797 1.00 93.00 156 TYR A N 1
ATOM 1206 C CA . TYR A 1 156 ? 5.495 2.365 8.263 1.00 93.00 156 TYR A CA 1
ATOM 1207 C C . TYR A 1 156 ? 5.778 2.489 9.755 1.00 93.00 156 TYR A C 1
ATOM 1209 O O . TYR A 1 156 ? 5.157 1.832 10.578 1.00 93.00 156 TYR A O 1
ATOM 1217 N N . LYS A 1 157 ? 6.683 3.404 10.108 1.00 92.81 157 LYS A N 1
ATOM 1218 C CA . LYS A 1 157 ? 6.975 3.735 11.504 1.00 92.81 157 LYS A CA 1
ATOM 1219 C C . LYS A 1 157 ? 6.089 4.883 11.952 1.00 92.81 157 LYS A C 1
ATOM 1221 O O . LYS A 1 157 ? 6.292 6.028 11.529 1.00 92.81 157 LYS A O 1
ATOM 1226 N N . ALA A 1 158 ? 5.101 4.585 12.785 1.00 93.50 158 ALA A N 1
ATOM 1227 C CA . ALA A 1 158 ? 4.199 5.606 13.288 1.00 93.50 158 ALA A CA 1
ATOM 1228 C C . ALA A 1 158 ? 4.857 6.424 14.406 1.00 93.50 158 ALA A C 1
ATOM 1230 O O . ALA A 1 158 ? 5.774 5.987 15.091 1.00 93.50 158 ALA A O 1
ATOM 1231 N N . LYS A 1 159 ? 4.335 7.634 14.639 1.00 94.00 159 LYS A N 1
ATOM 1232 C CA . LYS A 1 159 ? 4.684 8.409 15.843 1.00 94.00 159 LYS A CA 1
ATOM 1233 C C . LYS A 1 159 ? 4.090 7.783 17.116 1.00 94.00 159 LYS A C 1
ATOM 1235 O O . LYS A 1 159 ? 4.648 7.969 18.191 1.00 94.00 159 LYS A O 1
ATOM 1240 N N . PHE A 1 160 ? 2.950 7.106 16.987 1.00 96.00 160 PHE A N 1
ATOM 1241 C CA . PHE A 1 160 ? 2.198 6.504 18.087 1.00 96.00 160 PHE A CA 1
ATOM 1242 C C . PHE A 1 160 ? 2.204 4.984 17.903 1.00 96.00 160 PHE A C 1
ATOM 1244 O O . PHE A 1 160 ? 1.735 4.539 16.851 1.00 96.00 160 PHE A O 1
ATOM 1251 N N . PRO A 1 161 ? 2.725 4.204 18.867 1.00 96.12 161 PRO A N 1
ATOM 1252 C CA . PRO A 1 161 ? 2.775 2.748 18.764 1.00 96.12 161 PRO A CA 1
ATOM 1253 C C . PRO A 1 161 ? 1.409 2.102 18.520 1.00 96.12 161 PRO A C 1
ATOM 1255 O O . PRO A 1 161 ? 1.326 1.151 17.750 1.00 96.12 161 PRO A O 1
ATOM 1258 N N . GLU A 1 162 ? 0.329 2.642 19.094 1.00 96.56 162 GLU A N 1
ATOM 1259 C CA . GLU A 1 162 ? -1.018 2.096 18.891 1.00 96.56 162 GLU A CA 1
ATOM 1260 C C . GLU A 1 162 ? -1.466 2.235 17.429 1.00 96.56 162 GLU A C 1
ATOM 1262 O O . GLU A 1 162 ? -2.053 1.319 16.864 1.00 96.56 162 GLU A O 1
ATOM 1267 N N . MET A 1 163 ? -1.117 3.345 16.767 1.00 97.75 163 MET A N 1
ATOM 1268 C CA . MET A 1 163 ? -1.436 3.535 15.347 1.00 97.75 163 MET A CA 1
ATOM 1269 C C . MET A 1 163 ? -0.645 2.567 14.460 1.00 97.75 163 MET A C 1
ATOM 1271 O O . MET A 1 163 ? -1.153 2.111 13.441 1.00 97.75 163 MET A O 1
ATOM 1275 N N . GLU A 1 164 ? 0.603 2.264 14.828 1.00 97.06 164 GLU A N 1
ATOM 1276 C CA . GLU A 1 164 ? 1.413 1.263 14.122 1.00 97.06 164 GLU A CA 1
ATOM 1277 C C . GLU A 1 164 ? 0.803 -0.133 14.253 1.00 97.06 164 GLU A C 1
ATOM 1279 O O . GLU A 1 164 ? 0.662 -0.842 13.260 1.00 97.06 164 GLU A O 1
ATOM 1284 N N . GLN A 1 165 ? 0.374 -0.501 15.462 1.00 96.69 165 GLN A N 1
ATOM 1285 C CA . GLN A 1 165 ? -0.323 -1.761 15.710 1.00 96.69 165 GLN A CA 1
ATOM 1286 C C . GLN A 1 165 ? -1.625 -1.848 14.913 1.00 96.69 165 GLN A C 1
ATOM 1288 O O . GLN A 1 165 ? -1.888 -2.879 14.302 1.00 96.69 165 GLN A O 1
ATOM 1293 N N . ASP A 1 166 ? -2.418 -0.776 14.884 1.00 97.81 166 ASP A N 1
ATOM 1294 C CA . ASP A 1 166 ? -3.665 -0.730 14.118 1.00 97.81 166 ASP A CA 1
ATOM 1295 C C . ASP A 1 166 ? -3.407 -0.872 12.612 1.00 97.81 166 ASP A C 1
ATOM 1297 O O . ASP A 1 166 ? -4.117 -1.617 11.939 1.00 97.81 166 ASP A O 1
ATOM 1301 N N . LEU A 1 167 ? -2.359 -0.236 12.081 1.00 97.50 167 LEU A N 1
ATOM 1302 C CA . LEU A 1 167 ? -1.942 -0.412 10.689 1.00 97.50 167 LEU A CA 1
ATOM 1303 C C . LEU A 1 167 ? -1.528 -1.859 10.389 1.00 97.50 167 LEU A C 1
ATOM 1305 O O . LEU A 1 167 ? -1.953 -2.417 9.384 1.00 97.50 167 LEU A O 1
ATOM 1309 N N . HIS A 1 168 ? -0.732 -2.486 11.257 1.00 96.06 168 HIS A N 1
ATOM 1310 C CA . HIS A 1 168 ? -0.220 -3.844 11.041 1.00 96.06 168 HIS A CA 1
ATOM 1311 C C . HIS A 1 168 ? -1.284 -4.955 11.138 1.00 96.06 168 HIS A C 1
ATOM 1313 O O . HIS A 1 168 ? -0.978 -6.103 10.816 1.00 96.06 168 HIS A O 1
ATOM 1319 N N . ARG A 1 169 ? -2.517 -4.644 11.567 1.00 95.69 169 ARG A N 1
ATOM 1320 C CA . ARG A 1 169 ? -3.651 -5.590 11.585 1.00 95.69 169 ARG A CA 1
ATOM 1321 C C . ARG A 1 169 ? -4.507 -5.577 10.306 1.00 95.69 169 ARG A C 1
ATOM 1323 O O . ARG A 1 169 ? -5.477 -6.335 10.247 1.00 95.69 169 ARG A O 1
ATOM 1330 N N . ILE A 1 170 ? -4.179 -4.729 9.326 1.00 96.25 170 ILE A N 1
ATOM 1331 C CA . ILE A 1 170 ? -4.899 -4.571 8.044 1.00 96.25 170 ILE A CA 1
ATOM 1332 C C . ILE A 1 170 ? -4.336 -5.508 6.973 1.00 96.25 170 ILE A C 1
ATOM 1334 O O . ILE A 1 170 ? -3.092 -5.616 6.873 1.00 96.25 170 ILE A O 1
#

Foldseek 3Di:
DDPPPPPPAFQEAEEEDLVDDVVLHVVSVVVCVVLVHHYDYDDNDDDVVVVCVVVVGQWYWYRYPQWIWIQGPVGIDAADLPCLVVQVCCCPVVVDDDPLCVVVVQAALEEEEAADCQSPSVQLVSLLRNDPNYAYHYHDPHSSSVRRNVRRLVRDDDPDVVSNVSSVRD

Sequence (170 aa):
MATEKDLETIRFAVTCNKNDNQYLKERAKAWAQRLRVPYVKRYDNGSLDAMLEDLQLDALLISGKKGPQLYSREGMMLYHPGLGKVRWQRVVQRKETDNFVTALAVGPGQRVLDCTVGLAADALLASHAVGETGKVIGLEASLPLWFLTSQGIASYKAKFPEMEQDLHRI

Secondary structure (DSSP, 8-state):
-----------EEEEE-SS--HHHHHHHHHHHHHHT--B-PPPSSS-HHHHHHHTT-SEEEEEETTEEEEEETTEEEE---HHHHHHHHHHHHH----HHHHHTT--TT-EEEETT-TTTHHHHHHHHHH-TTSEEEE--S-HHHHHHHHHHHHH---SSHHHHHHHHT-